Protein AF-A0A6I7YVG5-F1 (afdb_monomer_lite)

Radius of gyration: 22.19 Å; chains: 1; bounding box: 74×25×43 Å

Secondary structure (DSSP, 8-state):
-----------SSS-S----HHHHHHHHHHHHH-S---HHHHHHHHHHHHHHHHHHHHHHHHHHHHHH-

Sequence (69 aa):
MDRAIPSAGRSVREEAAMTEPSEKWVDRLKELTGEPPGEKAEKFVHDLYTTAQKDLDAQRAQAEFEREE

Structure (mmCIF, N/CA/C/O backbone):
data_AF-A0A6I7YVG5-F1
#
_entry.id   AF-A0A6I7YVG5-F1
#
loop_
_atom_site.group_PDB
_atom_site.id
_atom_site.type_symbol
_atom_site.label_atom_id
_atom_site.label_alt_id
_atom_site.label_comp_id
_atom_site.label_asym_id
_atom_site.label_entity_id
_atom_site.label_seq_id
_atom_site.pdbx_PDB_ins_code
_atom_site.Cartn_x
_atom_site.Cartn_y
_atom_site.Cartn_z
_atom_site.occupancy
_atom_site.B_iso_or_equiv
_atom_site.auth_seq_id
_atom_site.auth_comp_id
_atom_site.auth_asym_id
_atom_site.auth_atom_id
_atom_site.pdbx_PDB_model_num
ATOM 1 N N . MET A 1 1 ? -54.044 -18.885 -22.952 1.00 41.06 1 MET A N 1
ATOM 2 C CA . MET A 1 1 ? -53.336 -18.968 -21.658 1.00 41.06 1 MET A CA 1
ATOM 3 C C . MET A 1 1 ? -51.868 -18.738 -21.948 1.00 41.06 1 MET A C 1
ATOM 5 O O . MET A 1 1 ? -51.156 -19.685 -22.244 1.00 41.06 1 MET A O 1
ATOM 9 N N . ASP A 1 2 ? -51.466 -17.471 -21.963 1.00 44.31 2 ASP A N 1
ATOM 10 C CA . ASP A 1 2 ? -50.091 -17.054 -22.230 1.00 44.31 2 ASP A CA 1
ATOM 11 C C . ASP A 1 2 ? -49.407 -16.847 -20.872 1.00 44.31 2 ASP A C 1
ATOM 13 O O . ASP A 1 2 ? -49.812 -15.984 -20.091 1.00 44.31 2 ASP A O 1
ATOM 17 N N . ARG A 1 3 ? -48.478 -17.737 -20.507 1.00 43.44 3 ARG A N 1
ATOM 18 C CA . ARG A 1 3 ? -47.718 -17.629 -19.256 1.00 43.44 3 ARG A CA 1
ATOM 19 C C . ARG A 1 3 ? -46.491 -16.766 -19.525 1.00 43.44 3 ARG A C 1
ATOM 21 O O . ARG A 1 3 ? -45.485 -17.259 -20.024 1.00 43.44 3 ARG A O 1
ATOM 28 N N . ALA A 1 4 ? -46.582 -15.496 -19.142 1.00 47.78 4 ALA A N 1
ATOM 29 C CA . ALA A 1 4 ? -45.433 -14.614 -19.016 1.00 47.78 4 ALA A CA 1
ATOM 30 C C . ALA A 1 4 ? -44.424 -15.221 -18.025 1.00 47.78 4 ALA A C 1
ATOM 32 O O . ALA A 1 4 ? -44.746 -15.457 -16.859 1.00 47.78 4 ALA A O 1
ATOM 33 N N . ILE A 1 5 ? -43.208 -15.488 -18.496 1.00 56.28 5 ILE A N 1
ATOM 34 C CA . ILE A 1 5 ? -42.067 -15.821 -17.644 1.00 56.28 5 ILE A CA 1
ATOM 35 C C . ILE A 1 5 ? -41.491 -14.489 -17.151 1.00 56.28 5 ILE A C 1
ATOM 37 O O . ILE A 1 5 ? -41.041 -13.699 -17.984 1.00 56.28 5 ILE A O 1
ATOM 41 N N . PRO A 1 6 ? -41.471 -14.194 -15.839 1.00 47.16 6 PRO A N 1
ATOM 42 C CA . PRO A 1 6 ? -40.710 -13.057 -15.357 1.00 47.16 6 PRO A CA 1
ATOM 43 C C . PRO A 1 6 ? -39.224 -13.373 -15.537 1.00 47.16 6 PRO A C 1
ATOM 45 O O . PRO A 1 6 ? -38.649 -14.198 -14.826 1.00 47.16 6 PRO A O 1
ATOM 48 N N . SER A 1 7 ? -38.605 -12.709 -16.513 1.00 47.81 7 SER A N 1
ATOM 49 C CA . SER A 1 7 ? -37.155 -12.605 -16.642 1.00 47.81 7 SER A CA 1
ATOM 50 C C . SER A 1 7 ? -36.615 -11.804 -15.456 1.00 47.81 7 SER A C 1
ATOM 52 O O . SER A 1 7 ? -36.274 -10.631 -15.578 1.00 47.81 7 SER A O 1
ATOM 54 N N . ALA A 1 8 ? -36.515 -12.446 -14.292 1.00 56.34 8 ALA A N 1
ATOM 55 C CA . ALA A 1 8 ? -35.618 -12.028 -13.223 1.00 56.34 8 ALA A CA 1
ATOM 56 C C . ALA A 1 8 ? -34.187 -12.419 -13.627 1.00 56.34 8 ALA A C 1
ATOM 58 O O . ALA A 1 8 ? -33.533 -13.271 -13.028 1.00 56.34 8 ALA A O 1
ATOM 59 N N . GLY A 1 9 ? -33.722 -11.815 -14.719 1.00 46.38 9 GLY A N 1
ATOM 60 C CA . GLY A 1 9 ? -32.334 -11.836 -15.130 1.00 46.38 9 GLY A CA 1
ATOM 61 C C . GLY A 1 9 ? -31.537 -10.982 -14.159 1.00 46.38 9 GLY A C 1
ATOM 62 O O . GLY A 1 9 ? -31.347 -9.801 -14.386 1.00 46.38 9 GLY A O 1
ATOM 63 N N . ARG A 1 10 ? -31.103 -11.595 -13.058 1.00 49.66 10 ARG A N 1
ATOM 64 C CA . ARG A 1 10 ? -29.743 -11.444 -12.534 1.00 49.66 10 ARG A CA 1
ATOM 65 C C . ARG A 1 10 ? -29.143 -10.024 -12.610 1.00 49.66 10 ARG A C 1
ATOM 67 O O . ARG A 1 10 ? -28.100 -9.847 -13.224 1.00 49.66 10 ARG A O 1
ATOM 74 N N . SER A 1 11 ? -29.693 -9.079 -11.857 1.00 45.88 11 SER A N 1
ATOM 75 C CA . SER A 1 11 ? -28.933 -7.914 -11.370 1.00 45.88 11 SER A CA 1
ATOM 76 C C . SER A 1 11 ? -28.665 -8.069 -9.872 1.00 45.88 11 SER A C 1
ATOM 78 O O . SER A 1 11 ? -29.019 -7.235 -9.059 1.00 45.88 11 SER A O 1
ATOM 80 N N . VAL A 1 12 ? -28.052 -9.197 -9.500 1.00 49.81 12 VAL A N 1
ATOM 81 C CA . VAL A 1 12 ? -27.364 -9.388 -8.201 1.00 49.81 12 VAL A CA 1
ATOM 82 C C . VAL A 1 12 ? -25.848 -9.467 -8.453 1.00 49.81 12 VAL A C 1
ATOM 84 O O . VAL A 1 12 ? -25.095 -10.131 -7.754 1.00 49.81 12 VAL A O 1
ATOM 87 N N . ARG A 1 13 ? -25.370 -8.841 -9.535 1.00 44.06 13 ARG A N 1
ATOM 88 C CA . ARG A 1 13 ? -23.948 -8.853 -9.912 1.00 44.06 13 ARG A CA 1
ATOM 89 C C . ARG A 1 13 ? -23.399 -7.477 -10.280 1.00 44.06 13 ARG A C 1
ATOM 91 O O . ARG A 1 13 ? -22.354 -7.402 -10.912 1.00 44.06 13 ARG A O 1
ATOM 98 N N . GLU A 1 14 ? -24.101 -6.418 -9.891 1.00 46.50 14 GLU A N 1
ATOM 99 C CA . GLU A 1 14 ? -23.718 -5.031 -10.193 1.00 46.50 14 GLU A CA 1
ATOM 100 C C . GLU A 1 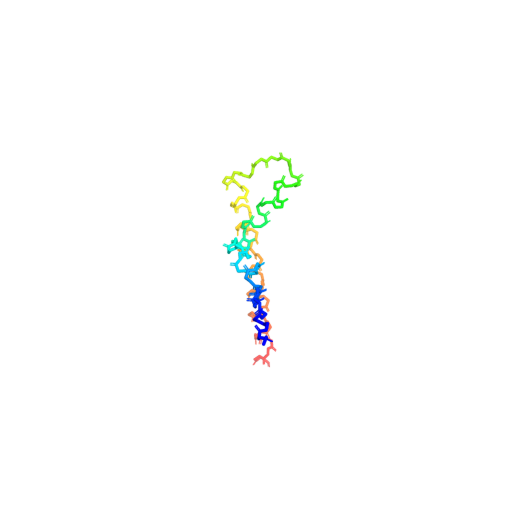14 ? -23.361 -4.213 -8.941 1.00 46.50 14 GLU A C 1
ATOM 102 O O . GLU A 1 14 ? -23.028 -3.043 -9.042 1.00 46.50 14 GLU A O 1
ATOM 107 N N . GLU A 1 15 ? -23.315 -4.862 -7.775 1.00 43.00 15 GLU A N 1
ATOM 108 C CA . GLU A 1 15 ? -22.655 -4.363 -6.560 1.00 43.00 15 GLU A CA 1
ATOM 109 C C . GLU A 1 15 ? -21.549 -5.336 -6.127 1.00 43.00 15 GLU A C 1
ATOM 111 O O . GLU A 1 15 ? -21.384 -5.683 -4.960 1.00 43.00 15 GLU A O 1
ATOM 116 N N . ALA A 1 16 ? -20.710 -5.769 -7.072 1.00 46.94 16 ALA A N 1
ATOM 117 C CA . ALA A 1 16 ? -19.302 -5.863 -6.707 1.00 46.94 16 ALA A CA 1
ATOM 118 C C . ALA A 1 16 ? -18.858 -4.410 -6.530 1.00 46.94 16 ALA A C 1
ATOM 120 O O . ALA A 1 16 ? -18.402 -3.784 -7.485 1.00 46.94 16 ALA A O 1
ATOM 121 N N . ALA A 1 17 ? -19.153 -3.865 -5.347 1.00 49.28 17 ALA A N 1
ATOM 122 C CA . ALA A 1 17 ? -18.819 -2.517 -4.938 1.00 49.28 17 ALA A CA 1
ATOM 123 C C . ALA A 1 17 ? -17.405 -2.208 -5.434 1.00 49.28 17 ALA A C 1
ATOM 125 O O . ALA A 1 17 ? -16.497 -3.036 -5.285 1.00 49.28 17 ALA A O 1
ATOM 126 N N . MET A 1 18 ? -17.246 -1.070 -6.108 1.00 48.81 18 MET A N 1
ATOM 127 C CA . MET A 1 18 ? -15.955 -0.553 -6.551 1.00 48.81 18 MET A CA 1
ATOM 128 C C . MET A 1 18 ? -15.144 -0.136 -5.320 1.00 48.81 18 MET A C 1
ATOM 130 O O . MET A 1 18 ? -14.910 1.038 -5.088 1.00 48.81 18 MET A O 1
ATOM 134 N N . THR A 1 19 ? -14.785 -1.104 -4.491 1.00 54.66 19 THR A N 1
ATOM 135 C CA . THR A 1 19 ? -13.830 -0.959 -3.406 1.00 54.66 19 THR A CA 1
ATOM 136 C C . THR A 1 19 ? -12.463 -0.988 -4.069 1.00 54.66 19 THR A C 1
ATOM 138 O O . THR A 1 19 ? -12.137 -1.962 -4.770 1.00 54.66 19 THR A O 1
ATOM 141 N N . GLU A 1 20 ? -11.699 0.090 -3.921 1.00 67.00 20 GLU A N 1
ATOM 142 C CA . GLU A 1 20 ? -10.367 0.217 -4.489 1.00 67.00 20 GLU A CA 1
ATOM 143 C C . GLU A 1 20 ? -9.503 -0.978 -4.043 1.00 67.00 20 GLU A C 1
ATOM 145 O O . GLU A 1 20 ? -9.687 -1.531 -2.952 1.00 67.00 20 GLU A O 1
ATOM 150 N N . PRO A 1 21 ? -8.554 -1.446 -4.875 1.00 69.56 21 PRO A N 1
ATOM 151 C CA . PRO A 1 21 ? -7.687 -2.565 -4.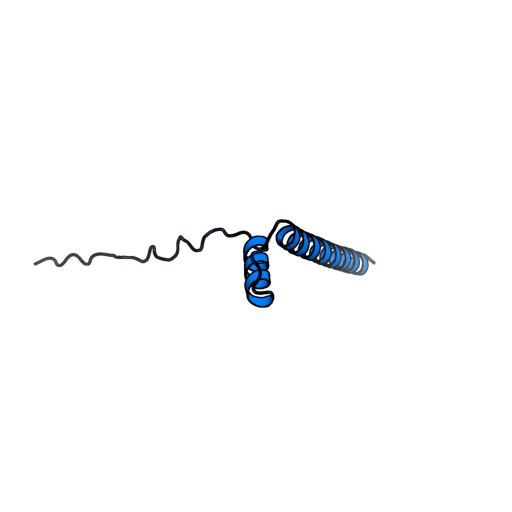513 1.00 69.56 21 PRO A CA 1
ATOM 152 C C . PRO A 1 21 ? -6.997 -2.367 -3.155 1.00 69.56 21 PRO A C 1
ATOM 154 O O . PRO A 1 21 ? -6.815 -3.337 -2.423 1.00 69.56 21 PRO A O 1
ATOM 157 N N . SER A 1 22 ? -6.659 -1.120 -2.815 1.00 72.44 22 SER A N 1
ATOM 158 C CA . SER A 1 22 ? -6.108 -0.691 -1.526 1.00 72.44 22 SER A CA 1
ATOM 159 C C . SER A 1 22 ? -7.047 -0.994 -0.356 1.00 72.44 22 SER A C 1
ATOM 161 O O . SER A 1 22 ? -6.619 -1.608 0.617 1.00 72.44 22 SER A O 1
ATOM 163 N N . GLU A 1 23 ? -8.329 -0.657 -0.463 1.00 76.88 23 GLU A N 1
ATOM 164 C CA . GLU A 1 23 ? -9.323 -0.860 0.597 1.00 76.88 23 GLU A CA 1
ATOM 165 C C . GLU A 1 23 ? -9.461 -2.347 0.974 1.00 76.88 23 GLU A C 1
ATOM 167 O O . GLU A 1 23 ? -9.442 -2.698 2.152 1.00 76.88 23 GLU A O 1
ATOM 172 N N . LYS A 1 24 ? -9.442 -3.263 -0.007 1.00 84.88 24 LYS A N 1
ATOM 173 C CA . LYS A 1 24 ? -9.481 -4.719 0.263 1.00 84.88 24 LYS A CA 1
ATOM 174 C C . LYS A 1 24 ? -8.279 -5.218 1.062 1.00 84.88 24 LYS A C 1
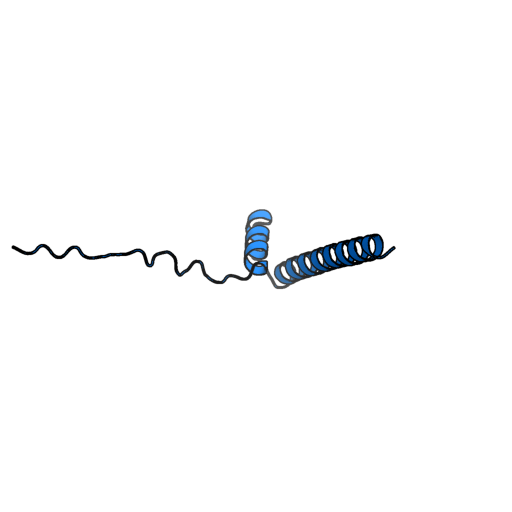ATOM 176 O O . LYS A 1 24 ? -8.393 -6.167 1.839 1.00 84.88 24 LYS A O 1
ATOM 181 N N . TRP A 1 25 ? -7.107 -4.637 0.830 1.00 84.69 25 TRP A N 1
ATOM 182 C CA . TRP A 1 25 ? -5.898 -4.997 1.566 1.00 84.69 25 TRP A CA 1
ATOM 183 C C . TRP A 1 25 ? -5.883 -4.391 2.967 1.00 84.69 25 TRP A C 1
ATOM 185 O O . TRP A 1 25 ? -5.382 -5.031 3.890 1.00 84.69 25 TRP A O 1
ATOM 195 N N . VAL A 1 26 ? -6.482 -3.214 3.142 1.00 85.25 26 VAL A N 1
ATOM 196 C CA . VAL A 1 26 ? -6.697 -2.598 4.454 1.00 85.25 26 VAL A CA 1
ATOM 197 C C . VAL A 1 26 ? -7.663 -3.439 5.298 1.00 85.25 26 VAL A C 1
ATOM 199 O O . VAL A 1 26 ? -7.363 -3.727 6.458 1.00 85.25 26 VAL A O 1
ATOM 202 N N . ASP A 1 27 ? -8.757 -3.932 4.712 1.00 83.31 27 ASP A N 1
ATOM 203 C CA . ASP A 1 27 ? -9.671 -4.867 5.382 1.00 83.31 27 ASP A CA 1
ATOM 204 C C . ASP A 1 27 ? -8.988 -6.191 5.751 1.00 83.31 27 ASP A C 1
ATOM 206 O O . ASP A 1 27 ? -9.142 -6.678 6.870 1.00 83.31 27 ASP A O 1
ATOM 210 N N . ARG A 1 28 ? -8.148 -6.751 4.873 1.00 83.25 28 ARG A N 1
ATOM 211 C CA . ARG A 1 28 ? -7.344 -7.937 5.227 1.00 83.25 28 ARG A CA 1
ATOM 212 C C . ARG A 1 28 ? -6.372 -7.671 6.373 1.00 83.25 28 ARG A C 1
ATOM 214 O O . ARG A 1 28 ? -6.133 -8.557 7.190 1.00 83.25 28 ARG A O 1
ATOM 221 N N . LEU A 1 29 ? -5.794 -6.471 6.442 1.00 86.12 29 LEU A N 1
ATOM 222 C CA . LEU A 1 29 ? -4.903 -6.104 7.540 1.00 86.12 29 LEU A CA 1
ATOM 223 C C . LEU A 1 29 ? -5.664 -6.103 8.870 1.00 86.12 29 LEU A C 1
ATOM 225 O O . LEU A 1 29 ? -5.166 -6.651 9.850 1.00 86.12 29 LEU A O 1
ATOM 229 N N . LYS A 1 30 ? -6.894 -5.580 8.874 1.00 85.19 30 LYS A N 1
ATOM 230 C CA . LYS A 1 30 ? -7.808 -5.629 10.023 1.00 85.19 30 LYS A CA 1
ATOM 231 C C . LYS A 1 30 ? -8.112 -7.060 10.465 1.00 85.19 30 LYS A C 1
ATOM 233 O O . LYS A 1 30 ? -8.111 -7.333 11.661 1.00 85.19 30 LYS A O 1
ATOM 238 N N . GLU A 1 31 ? -8.364 -7.977 9.529 1.00 86.31 31 GLU A N 1
ATOM 239 C CA . GLU A 1 31 ? -8.620 -9.391 9.853 1.00 86.31 31 GLU A CA 1
ATOM 240 C C . GLU A 1 31 ? -7.420 -10.061 10.544 1.00 86.31 31 GLU A C 1
ATOM 242 O O . GLU A 1 31 ? -7.605 -10.916 11.409 1.00 86.31 31 GLU A O 1
ATOM 247 N N . LEU A 1 32 ? -6.195 -9.663 10.191 1.00 82.81 32 LEU A N 1
ATOM 248 C CA . LEU A 1 32 ? -4.964 -10.225 10.752 1.00 82.81 32 LEU A CA 1
ATOM 249 C C . LEU A 1 32 ? -4.584 -9.619 12.106 1.00 82.81 32 LEU A C 1
ATOM 251 O O . LEU A 1 32 ? -4.076 -10.330 12.972 1.00 82.81 32 LEU A O 1
ATOM 255 N N . THR A 1 33 ? -4.788 -8.313 12.286 1.00 84.25 33 THR A N 1
ATOM 256 C CA . THR A 1 33 ? -4.397 -7.606 13.514 1.00 84.25 33 THR A CA 1
ATOM 257 C C . THR A 1 33 ? -5.507 -7.577 14.561 1.00 84.25 33 THR A C 1
ATOM 259 O O . THR A 1 33 ? -5.222 -7.378 15.739 1.00 84.25 33 THR A O 1
ATOM 262 N N . GLY A 1 34 ? -6.767 -7.761 14.150 1.00 83.00 34 GLY A N 1
ATOM 263 C CA . GLY A 1 34 ? -7.942 -7.588 15.005 1.00 83.00 34 GLY A CA 1
ATOM 264 C C . GLY A 1 34 ? -8.203 -6.132 15.413 1.00 83.00 34 GLY A C 1
ATOM 265 O O . GLY A 1 34 ? -9.118 -5.874 16.195 1.00 83.00 34 GLY A O 1
ATOM 266 N N . GLU A 1 35 ? -7.424 -5.180 14.894 1.00 79.88 35 GLU A N 1
ATOM 267 C CA . GLU A 1 35 ? -7.517 -3.757 15.215 1.00 79.88 35 GLU A CA 1
ATOM 268 C C . GLU A 1 35 ? -8.155 -3.002 14.039 1.00 79.88 35 GLU A C 1
ATOM 270 O O . GLU A 1 35 ? -7.845 -3.306 12.881 1.00 79.88 35 GLU A O 1
ATOM 275 N N . PRO A 1 36 ? -9.069 -2.038 14.282 1.00 73.00 36 PRO A N 1
ATOM 276 C CA . PRO A 1 36 ? -9.640 -1.243 13.207 1.00 73.00 36 PRO A CA 1
ATOM 277 C C . PRO A 1 36 ? -8.530 -0.525 12.426 1.00 73.00 36 PRO A C 1
ATOM 279 O O . PRO A 1 36 ? -7.654 0.098 13.031 1.00 73.00 36 PRO A O 1
ATOM 282 N N . PRO A 1 37 ? -8.564 -0.585 11.087 1.00 71.88 37 PRO A N 1
ATOM 283 C CA . PRO A 1 37 ? -7.576 0.082 10.273 1.00 71.88 37 PRO A CA 1
ATOM 284 C C . PRO A 1 37 ? -7.775 1.587 10.426 1.00 71.88 37 PRO A C 1
ATOM 286 O O . PRO A 1 37 ? -8.865 2.109 10.206 1.00 71.88 37 PRO A O 1
ATOM 289 N N . GLY A 1 38 ? -6.723 2.270 10.860 1.00 77.12 38 GLY A N 1
ATOM 290 C CA . GLY A 1 38 ? -6.645 3.724 10.813 1.00 77.12 38 GLY A CA 1
ATOM 291 C C . GLY A 1 38 ? -5.772 4.189 9.653 1.00 77.12 38 GLY A C 1
ATOM 292 O O . GLY A 1 38 ? -5.215 3.381 8.912 1.00 77.12 38 GLY A O 1
ATOM 293 N N . GLU A 1 39 ? -5.535 5.494 9.600 1.00 82.12 39 GLU A N 1
ATOM 294 C CA . GLU A 1 39 ? -4.738 6.178 8.568 1.00 82.12 39 GLU A CA 1
ATOM 295 C C . GLU A 1 39 ? -3.353 5.529 8.319 1.00 82.12 39 GLU A C 1
ATOM 297 O O . GLU A 1 39 ? -2.812 5.540 7.214 1.00 82.12 39 GLU A O 1
ATOM 302 N N . LYS A 1 40 ? -2.775 4.887 9.346 1.00 80.94 40 LYS A N 1
ATOM 303 C CA . LYS A 1 40 ? -1.512 4.133 9.243 1.00 80.94 40 LYS A CA 1
ATOM 304 C C . LYS A 1 40 ? -1.622 2.863 8.393 1.00 80.94 40 LYS A C 1
ATOM 306 O O . LYS A 1 40 ? -0.666 2.530 7.699 1.00 80.94 40 LYS A O 1
ATOM 311 N N . ALA A 1 41 ? -2.743 2.149 8.468 1.00 83.88 41 ALA A N 1
ATOM 312 C CA . ALA A 1 41 ? -2.991 0.932 7.698 1.00 83.88 41 ALA A CA 1
ATOM 313 C C . ALA A 1 41 ? -3.175 1.255 6.212 1.00 83.88 41 ALA A C 1
ATOM 315 O O . ALA A 1 41 ? -2.571 0.609 5.357 1.00 83.88 41 ALA A O 1
ATOM 316 N N . GLU A 1 42 ? -3.942 2.304 5.917 1.00 83.81 42 GLU A N 1
ATOM 317 C CA . GLU A 1 42 ? -4.152 2.801 4.555 1.00 83.81 42 GLU A CA 1
ATOM 318 C C . GLU A 1 42 ? -2.832 3.251 3.928 1.00 83.81 42 GLU A C 1
ATOM 320 O O . GLU A 1 42 ? -2.475 2.811 2.833 1.00 83.81 42 GLU A O 1
ATOM 325 N N . LYS A 1 43 ? -2.044 4.041 4.669 1.00 86.69 43 LYS A N 1
ATOM 326 C CA . LYS A 1 43 ? -0.716 4.470 4.228 1.00 86.69 43 LYS A CA 1
ATOM 327 C C . LYS A 1 43 ? 0.228 3.292 3.983 1.00 86.69 43 LYS A C 1
ATOM 329 O O . LYS A 1 43 ? 0.927 3.276 2.976 1.00 86.69 43 LYS A O 1
ATOM 334 N N . PHE A 1 44 ? 0.229 2.293 4.865 1.00 86.25 44 PHE A N 1
ATOM 335 C CA . PHE A 1 44 ? 1.057 1.099 4.697 1.00 86.25 44 PHE A CA 1
ATOM 336 C C . PHE A 1 44 ? 0.728 0.348 3.400 1.00 86.25 44 PHE A C 1
ATOM 338 O O . PHE A 1 44 ? 1.630 0.006 2.636 1.00 86.25 44 PHE A O 1
ATOM 345 N N . VAL A 1 45 ? -0.559 0.118 3.128 1.00 88.44 45 VAL A N 1
ATOM 346 C CA . VAL A 1 45 ? -1.002 -0.566 1.905 1.00 88.44 45 VAL A CA 1
ATOM 347 C C . VAL A 1 45 ? -0.651 0.250 0.659 1.00 88.44 45 VAL A C 1
ATOM 349 O O . VAL A 1 45 ? -0.180 -0.310 -0.333 1.00 88.44 45 VAL A O 1
ATOM 352 N N . HIS A 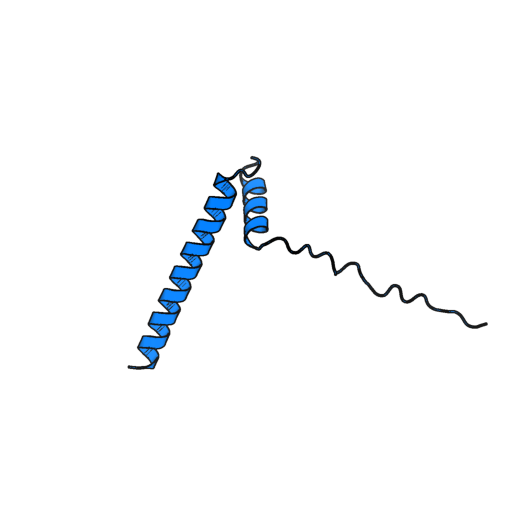1 46 ? -0.822 1.569 0.715 1.00 87.88 46 HIS A N 1
ATOM 353 C CA . HIS A 1 46 ? -0.445 2.466 -0.372 1.00 87.88 46 HIS A CA 1
ATOM 354 C C . HIS A 1 46 ? 1.071 2.444 -0.654 1.00 87.88 46 HIS A C 1
ATOM 356 O O . HIS A 1 46 ? 1.492 2.334 -1.811 1.00 87.88 46 HIS A O 1
ATOM 362 N N . ASP A 1 47 ? 1.903 2.502 0.389 1.00 89.38 47 ASP A N 1
ATOM 363 C CA . ASP A 1 47 ? 3.366 2.456 0.277 1.00 89.38 47 ASP A CA 1
ATOM 364 C C . ASP A 1 47 ? 3.847 1.100 -0.270 1.00 89.38 47 ASP A C 1
ATOM 366 O O . ASP A 1 47 ? 4.740 1.053 -1.126 1.00 89.38 47 ASP A O 1
ATOM 370 N N . LEU A 1 48 ? 3.215 -0.002 0.155 1.00 90.62 48 LEU A N 1
ATOM 371 C CA . LEU A 1 48 ? 3.472 -1.341 -0.380 1.00 90.62 48 LEU A CA 1
ATOM 372 C C . LEU A 1 48 ? 3.182 -1.397 -1.884 1.00 90.62 48 LEU A C 1
ATOM 374 O O . LEU A 1 48 ? 4.032 -1.841 -2.658 1.00 90.62 48 LEU A O 1
ATOM 378 N N . TYR A 1 49 ? 2.007 -0.922 -2.304 1.00 88.56 49 TYR A N 1
ATOM 379 C CA . TYR A 1 49 ? 1.614 -0.941 -3.712 1.00 88.56 49 TYR A CA 1
ATOM 380 C C . TYR A 1 49 ? 2.540 -0.072 -4.570 1.00 88.56 49 TYR A C 1
ATOM 382 O O . TYR A 1 49 ? 3.028 -0.514 -5.609 1.00 88.56 49 TYR A O 1
ATOM 390 N N . THR A 1 50 ? 2.862 1.130 -4.090 1.00 90.25 50 THR A N 1
ATOM 391 C CA . THR A 1 50 ? 3.788 2.050 -4.764 1.00 90.25 50 THR A CA 1
ATOM 392 C C . THR A 1 50 ? 5.168 1.420 -4.956 1.00 90.25 50 THR A C 1
ATOM 394 O O . THR A 1 50 ? 5.785 1.571 -6.010 1.00 90.25 50 THR A O 1
ATOM 397 N N . THR A 1 51 ? 5.666 0.703 -3.948 1.00 92.50 51 THR A N 1
ATOM 398 C CA . THR A 1 51 ? 6.976 0.041 -4.014 1.00 92.50 51 THR A CA 1
ATOM 399 C C . THR A 1 51 ? 6.960 -1.122 -5.002 1.00 92.50 51 THR A C 1
ATOM 401 O O . THR A 1 51 ? 7.854 -1.217 -5.839 1.00 92.50 51 THR A O 1
ATOM 404 N N . ALA A 1 52 ? 5.922 -1.961 -4.964 1.00 91.56 52 ALA A N 1
ATOM 405 C CA . ALA A 1 52 ? 5.764 -3.068 -5.904 1.00 91.56 52 ALA A CA 1
ATOM 406 C C . ALA A 1 52 ? 5.657 -2.576 -7.355 1.00 91.56 52 ALA A C 1
ATOM 408 O O . ALA A 1 52 ? 6.246 -3.166 -8.257 1.00 91.56 52 ALA A O 1
ATOM 409 N N . GLN A 1 53 ? 4.947 -1.470 -7.585 1.00 90.56 53 GLN A N 1
ATOM 410 C CA . GLN A 1 53 ? 4.818 -0.897 -8.918 1.00 90.56 53 GLN A CA 1
ATOM 411 C C . GLN A 1 53 ? 6.159 -0.382 -9.454 1.00 90.56 53 GLN A C 1
ATOM 413 O O . GLN A 1 53 ? 6.509 -0.685 -10.589 1.00 90.56 53 GLN A O 1
ATOM 418 N N . LYS A 1 54 ? 6.949 0.306 -8.621 1.00 92.19 54 LYS A N 1
ATOM 419 C CA . LYS A 1 54 ? 8.301 0.750 -8.997 1.00 92.19 54 LYS A CA 1
ATOM 420 C C . LYS A 1 54 ? 9.223 -0.413 -9.355 1.00 92.19 54 LYS A C 1
ATOM 422 O O . LYS A 1 54 ? 10.004 -0.291 -10.292 1.00 92.19 54 LYS A O 1
ATOM 427 N N . ASP A 1 55 ? 9.136 -1.517 -8.620 1.00 92.56 55 ASP A N 1
ATOM 428 C CA . ASP A 1 55 ? 9.942 -2.708 -8.891 1.00 92.56 55 ASP A CA 1
ATOM 429 C C . ASP A 1 55 ? 9.562 -3.348 -10.235 1.00 92.56 55 ASP A C 1
ATOM 431 O O . ASP A 1 55 ? 10.428 -3.638 -11.058 1.00 92.56 55 ASP A O 1
ATOM 435 N N . LEU A 1 56 ? 8.260 -3.462 -10.518 1.00 92.31 56 LEU A N 1
ATOM 436 C CA . LEU A 1 56 ? 7.768 -3.932 -11.816 1.00 92.31 56 LEU A CA 1
ATOM 437 C C . LEU A 1 56 ? 8.182 -3.011 -12.968 1.00 92.31 56 LEU A C 1
ATOM 439 O O . LEU A 1 56 ? 8.546 -3.502 -14.035 1.00 92.31 56 LEU A O 1
ATOM 443 N N . ASP A 1 57 ? 8.136 -1.695 -12.771 1.00 92.25 57 ASP A N 1
ATOM 444 C CA . ASP A 1 57 ? 8.553 -0.730 -13.789 1.00 92.25 57 ASP A CA 1
ATOM 445 C C . ASP A 1 57 ? 10.069 -0.793 -14.038 1.00 92.25 57 ASP A C 1
ATOM 447 O O . ASP A 1 57 ? 10.499 -0.742 -15.189 1.00 92.25 57 ASP A O 1
ATOM 451 N N . ALA A 1 58 ? 10.880 -1.004 -12.996 1.00 89.06 58 ALA A N 1
ATOM 452 C CA . ALA A 1 58 ? 12.31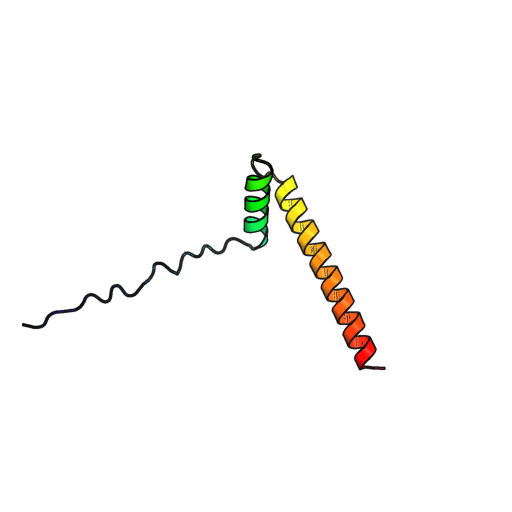7 -1.230 -13.141 1.00 89.06 58 ALA A CA 1
ATOM 453 C C . ALA A 1 58 ? 12.621 -2.531 -13.901 1.00 89.06 58 ALA A C 1
ATOM 455 O O . ALA A 1 58 ? 13.450 -2.536 -14.809 1.00 89.06 58 ALA A O 1
ATOM 456 N N . GLN A 1 59 ? 11.912 -3.621 -13.583 1.00 88.19 59 GLN A N 1
ATOM 457 C CA . GLN A 1 59 ? 12.039 -4.890 -14.304 1.00 88.19 59 GLN A CA 1
ATOM 458 C C . GLN A 1 59 ? 11.644 -4.755 -15.782 1.00 88.19 59 GLN A C 1
ATOM 460 O O . GLN A 1 59 ? 12.309 -5.320 -16.647 1.00 88.19 59 GLN A O 1
ATOM 465 N N . ARG A 1 60 ? 10.588 -3.990 -16.090 1.00 86.06 60 ARG A N 1
ATOM 466 C CA . ARG A 1 60 ? 10.172 -3.708 -17.475 1.00 86.06 60 ARG A CA 1
ATOM 467 C C . ARG A 1 60 ? 11.216 -2.899 -18.229 1.00 86.06 60 ARG A C 1
ATOM 469 O O . ARG A 1 60 ? 11.584 -3.292 -19.327 1.00 86.06 60 ARG A O 1
ATOM 476 N N . ALA A 1 61 ? 11.719 -1.826 -17.622 1.00 84.31 61 ALA A N 1
ATOM 477 C CA . ALA A 1 61 ? 12.760 -1.000 -18.222 1.00 84.31 61 ALA A CA 1
ATOM 478 C C . ALA A 1 61 ? 14.029 -1.816 -18.519 1.00 84.31 61 ALA A C 1
ATOM 480 O O . ALA A 1 61 ? 14.617 -1.677 -19.588 1.00 84.31 61 ALA A O 1
ATOM 481 N N . GLN A 1 62 ? 14.414 -2.715 -17.608 1.00 76.25 62 GLN A N 1
ATOM 482 C CA . GLN A 1 62 ? 15.543 -3.619 -17.817 1.00 76.25 62 GLN A CA 1
ATOM 483 C C . GLN A 1 62 ? 15.289 -4.591 -18.978 1.00 76.25 62 GLN A C 1
ATOM 485 O O . GLN A 1 62 ? 16.140 -4.741 -19.849 1.00 76.25 62 GLN A O 1
ATOM 490 N N . ALA A 1 63 ? 14.109 -5.214 -19.017 1.00 80.38 63 ALA A N 1
ATOM 491 C CA . ALA A 1 63 ? 13.752 -6.163 -20.068 1.00 80.38 63 ALA A CA 1
ATOM 492 C C . ALA A 1 63 ? 13.634 -5.508 -21.456 1.00 80.38 63 ALA A C 1
ATOM 494 O O . ALA A 1 63 ? 13.885 -6.163 -22.466 1.00 80.38 63 ALA A O 1
ATOM 495 N N . GLU A 1 64 ? 13.232 -4.236 -21.524 1.00 80.94 64 GLU A N 1
ATOM 496 C CA . GLU A 1 64 ? 13.225 -3.451 -22.763 1.00 80.94 64 GLU A CA 1
ATOM 497 C C . GLU A 1 64 ? 14.649 -3.129 -23.228 1.00 80.94 64 GLU A C 1
ATOM 499 O O . GLU A 1 64 ? 14.959 -3.353 -24.395 1.00 80.94 64 GLU A O 1
ATOM 504 N N . PHE A 1 65 ? 15.534 -2.712 -22.316 1.00 74.00 65 PHE A N 1
ATOM 505 C CA . PHE A 1 65 ? 16.943 -2.448 -22.623 1.00 74.00 65 PHE A CA 1
ATOM 506 C C . PHE A 1 65 ? 17.659 -3.681 -23.199 1.00 74.00 65 PHE A C 1
ATOM 508 O O . PHE A 1 65 ? 18.305 -3.591 -24.237 1.00 74.00 65 PHE A O 1
ATOM 515 N N . GLU A 1 66 ? 17.477 -4.856 -22.589 1.00 72.56 66 GLU A N 1
ATOM 516 C CA . GLU A 1 66 ? 18.063 -6.123 -23.065 1.00 72.56 66 GLU A CA 1
ATOM 517 C C . GLU A 1 66 ? 17.535 -6.580 -24.434 1.00 72.56 66 GLU A C 1
ATOM 519 O O . GLU A 1 66 ? 18.104 -7.479 -25.048 1.00 72.56 66 GLU A O 1
ATOM 524 N N . ARG A 1 67 ? 16.417 -6.014 -24.901 1.00 70.62 67 ARG A N 1
ATOM 525 C CA . ARG A 1 67 ? 15.821 -6.336 -26.202 1.00 70.62 67 ARG A CA 1
ATOM 526 C C . ARG A 1 67 ? 16.325 -5.436 -27.330 1.00 70.62 67 ARG A C 1
ATOM 528 O O . ARG A 1 67 ? 16.110 -5.776 -28.494 1.00 70.62 67 ARG A O 1
ATOM 535 N N . GLU A 1 68 ? 16.890 -4.284 -26.980 1.00 63.88 68 GLU A N 1
ATOM 536 C CA . GLU A 1 68 ? 17.372 -3.259 -27.910 1.00 63.88 68 GLU A CA 1
ATOM 537 C C . GLU A 1 68 ? 18.897 -3.328 -28.143 1.00 63.88 68 GLU A C 1
ATOM 539 O O . GLU A 1 68 ? 19.361 -2.813 -29.161 1.00 63.88 68 GLU A O 1
ATOM 544 N N . GLU A 1 69 ? 19.651 -4.000 -27.259 1.00 53.72 69 GLU A N 1
AT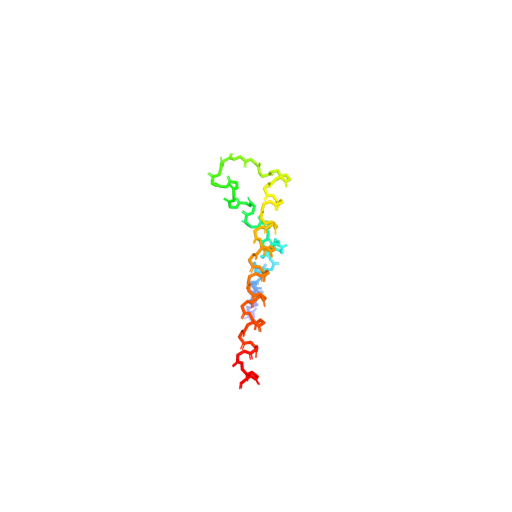OM 545 C CA . GLU A 1 69 ? 21.070 -4.388 -27.447 1.00 53.72 69 GLU A CA 1
ATOM 546 C C . GLU A 1 69 ? 21.248 -5.733 -28.175 1.00 53.72 69 GLU A C 1
ATOM 548 O O . GLU A 1 69 ? 22.188 -5.825 -29.003 1.00 53.72 69 GLU A O 1
#

Foldseek 3Di:
DDDDDPPPPDPPPVPPPPDDPLNVQLVVVCVVPVDRRDPVSSVVSVVVVVVVVVVVVVVVVVVVVVVVD

pLDDT: mean 72.88, std 17.09, range [41.06, 92.56]